Protein AF-A0A0M0SY83-F1 (afdb_monomer)

Mean predicted aligned error: 8.92 Å

Foldseek 3Di:
DPCVQKDWDALVVVVVCQVVQHWKAWPVGWIWHDDPNFIWIDDDDDPDTDTDDDDVVCSRPITMIDGPQDQVVVQLVVDAFDFWWWAQDPVRFIKTWHAHPVVGAIKIAGLLDPDTPDQPDPRIGGDDPVRSNRIDTNVPPDPVRSD

Nearest PDB structures (foldseek):
  7tbi-assembly1_W1  TM=6.559E-01  e=2.665E+00  Saccharomyces cerevisiae
  3f7f-assembly1_A  TM=6.594E-01  e=4.400E+00  Saccharomyces cerevisiae
  6kcu-assembly1_A  TM=3.428E-01  e=2.818E+00  Drosophila melanogaster
  4tlw-assembly1_A  TM=4.352E-01  e=6.870E+00  Mycoplasmoides pneumoniae M129
  7rpx-assembly1_C  TM=2.046E-01  e=5.200E+00  Saccharolobus solfataricus

Solvent-accessible surface area (backbone atoms only — not comparable to full-atom values): 8427 Å² total; per-residue (Å²): 124,70,65,87,53,39,40,79,47,53,50,69,55,47,52,53,38,25,76,73,53,36,70,34,30,41,81,88,58,37,37,34,32,37,60,90,94,43,49,26,39,19,85,67,67,97,80,78,54,47,83,52,87,78,56,70,64,58,49,66,74,49,56,34,26,34,73,47,86,64,55,48,68,62,45,24,71,74,39,62,52,33,76,48,19,26,33,67,50,100,81,73,45,50,30,31,30,22,19,18,74,90,79,70,40,55,26,26,30,54,53,63,57,88,73,71,53,45,64,93,43,89,76,38,43,76,53,54,76,76,52,52,75,60,29,39,54,44,87,73,58,59,81,92,64,50,115

pLDDT: mean 85.39, std 10.05, range [53.47, 96.25]

Structure (mmCIF, N/CA/C/O backbone):
data_AF-A0A0M0SY83-F1
#
_entry.id   AF-A0A0M0SY83-F1
#
loop_
_atom_site.group_PDB
_atom_site.id
_atom_site.type_symbol
_atom_site.label_atom_id
_atom_site.label_alt_id
_atom_site.label_comp_id
_atom_site.label_asym_id
_atom_site.label_entity_id
_atom_site.label_seq_id
_atom_site.pdbx_PDB_ins_code
_atom_site.Cartn_x
_atom_site.Cartn_y
_atom_site.Cartn_z
_atom_site.occupancy
_atom_site.B_iso_or_equiv
_atom_site.auth_seq_id
_atom_site.auth_comp_id
_atom_site.auth_asym_id
_atom_site.auth_atom_id
_atom_site.pdbx_PDB_model_num
ATOM 1 N N . MET A 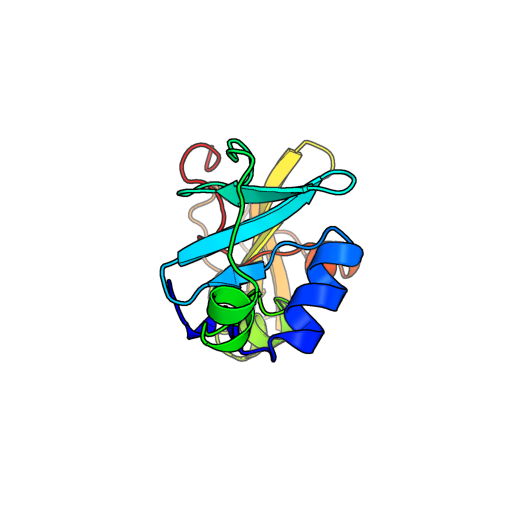1 1 ? -14.680 3.780 -1.093 1.00 59.34 1 MET A N 1
ATOM 2 C CA . MET A 1 1 ? -13.604 2.868 -0.659 1.00 59.34 1 MET A CA 1
ATOM 3 C C . MET A 1 1 ? -13.571 1.699 -1.635 1.00 59.34 1 MET A C 1
ATOM 5 O O . MET A 1 1 ? -14.630 1.142 -1.903 1.00 59.34 1 MET A O 1
ATOM 9 N N . ASP A 1 2 ? -12.423 1.385 -2.241 1.00 66.88 2 ASP A N 1
ATOM 10 C CA . ASP A 1 2 ? -12.297 0.204 -3.109 1.00 66.88 2 ASP A CA 1
ATOM 11 C C . ASP A 1 2 ? -12.207 -1.051 -2.236 1.00 66.88 2 ASP A C 1
ATOM 13 O O . ASP A 1 2 ? -11.137 -1.403 -1.742 1.00 66.88 2 ASP A O 1
ATOM 17 N N . MET A 1 3 ? -13.345 -1.715 -2.026 1.00 70.06 3 MET A N 1
ATOM 18 C CA . MET A 1 3 ? -13.483 -2.856 -1.111 1.00 70.06 3 MET A CA 1
ATOM 19 C C . MET A 1 3 ? -12.552 -4.029 -1.445 1.00 70.06 3 MET A C 1
ATOM 21 O O . MET A 1 3 ? -12.311 -4.881 -0.594 1.00 70.06 3 MET A O 1
ATOM 25 N N . LYS A 1 4 ? -11.978 -4.088 -2.655 1.00 71.19 4 LYS A N 1
ATOM 26 C CA . LYS A 1 4 ? -10.985 -5.113 -2.998 1.00 71.19 4 LYS A CA 1
ATOM 27 C C . LYS A 1 4 ? -9.696 -4.964 -2.193 1.00 71.19 4 LYS A C 1
ATOM 29 O O . LYS A 1 4 ? -9.090 -5.984 -1.862 1.00 71.19 4 LYS A O 1
ATOM 34 N N . ARG A 1 5 ? -9.325 -3.732 -1.831 1.00 72.25 5 ARG A N 1
ATOM 35 C CA . ARG A 1 5 ? -8.093 -3.380 -1.101 1.00 72.25 5 ARG A CA 1
ATOM 36 C C . ARG A 1 5 ? -8.202 -3.571 0.408 1.00 72.25 5 ARG A C 1
ATOM 38 O O . ARG A 1 5 ? -7.203 -3.462 1.110 1.00 72.25 5 ARG A O 1
ATOM 45 N N . PHE A 1 6 ? -9.397 -3.865 0.909 1.00 84.62 6 PHE A N 1
ATOM 46 C CA . PHE A 1 6 ? -9.674 -3.945 2.335 1.00 84.62 6 PHE A CA 1
ATOM 47 C C . PHE A 1 6 ? -10.179 -5.333 2.720 1.00 84.62 6 PHE A C 1
ATOM 49 O O . PHE A 1 6 ? -10.878 -6.002 1.956 1.00 84.62 6 PHE A O 1
ATOM 56 N N . LYS A 1 7 ? -9.774 -5.798 3.898 1.00 89.31 7 LYS A N 1
ATOM 57 C CA . LYS A 1 7 ? -10.263 -7.031 4.511 1.00 89.31 7 LYS A CA 1
ATOM 58 C C . LYS A 1 7 ? -11.190 -6.639 5.649 1.00 89.31 7 LYS A C 1
ATOM 60 O O . LYS A 1 7 ? -10.772 -5.897 6.534 1.00 89.31 7 LYS A O 1
ATOM 65 N N . GLU A 1 8 ? -12.416 -7.146 5.607 1.00 93.44 8 GLU A N 1
ATOM 66 C CA . GLU A 1 8 ? -13.352 -7.007 6.719 1.00 93.44 8 GLU A CA 1
ATOM 67 C C . GLU A 1 8 ? -12.826 -7.762 7.940 1.00 93.44 8 GLU A C 1
ATOM 69 O O . GLU A 1 8 ? -12.308 -8.879 7.819 1.00 93.44 8 GLU A O 1
ATOM 74 N N . ILE A 1 9 ? -12.937 -7.125 9.098 1.00 94.75 9 ILE A N 1
ATOM 75 C CA . ILE A 1 9 ? 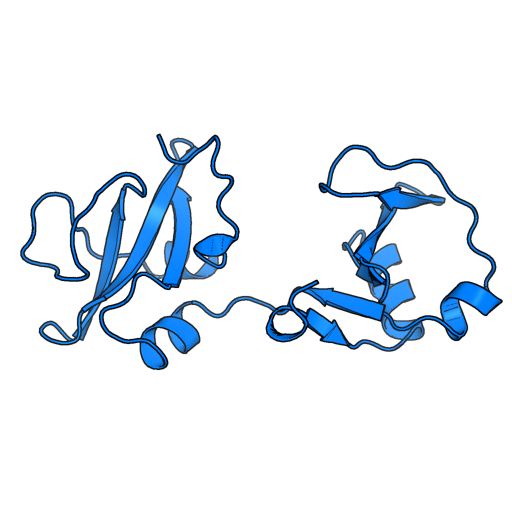-12.538 -7.661 10.393 1.00 94.75 9 ILE A CA 1
ATOM 76 C C . ILE A 1 9 ? -13.695 -7.529 11.374 1.00 94.75 9 ILE A C 1
ATOM 78 O O . ILE A 1 9 ? -14.583 -6.690 11.223 1.00 94.75 9 ILE A O 1
ATOM 82 N N . SER A 1 10 ? -13.672 -8.363 12.404 1.00 95.38 10 SER A N 1
ATOM 83 C CA . SER A 1 10 ? -14.616 -8.237 13.512 1.00 95.38 10 SER A CA 1
ATOM 84 C C . SER A 1 10 ? -14.345 -6.976 14.345 1.00 95.38 10 SER A C 1
ATOM 86 O O . SER A 1 10 ? -13.231 -6.449 14.361 1.00 95.38 10 SER A O 1
ATOM 88 N N . TRP A 1 11 ? -15.338 -6.509 15.105 1.00 93.75 11 TRP A N 1
ATOM 89 C CA . TRP A 1 11 ? -15.151 -5.378 16.022 1.00 93.75 11 TRP A CA 1
ATOM 90 C C . TRP A 1 11 ? -14.122 -5.683 17.128 1.00 93.75 11 TRP A C 1
ATOM 92 O O . TRP A 1 11 ? -13.414 -4.782 17.574 1.00 93.75 11 TRP A O 1
ATOM 102 N N . GLN A 1 12 ? -13.979 -6.947 17.553 1.00 95.31 12 GLN A N 1
ATOM 103 C CA . GLN A 1 12 ? -12.946 -7.350 18.515 1.00 95.31 12 GLN A CA 1
ATOM 104 C C . GLN A 1 12 ? -11.543 -7.183 17.927 1.00 95.31 12 GLN A C 1
ATOM 106 O O . GLN A 1 12 ? -10.645 -6.671 18.595 1.00 95.31 12 GLN A O 1
ATOM 111 N N . GLU A 1 13 ? -11.363 -7.599 16.672 1.00 94.94 13 GLU A N 1
ATOM 112 C CA . GLU A 1 13 ? -10.112 -7.397 15.940 1.00 94.94 13 GLU A CA 1
ATOM 113 C C . GLU A 1 13 ? -9.842 -5.907 15.716 1.00 94.94 13 GLU A C 1
ATOM 115 O O . GLU A 1 13 ? -8.704 -5.479 15.877 1.00 94.94 13 GLU A O 1
ATOM 120 N N . ALA A 1 14 ? -10.869 -5.102 15.421 1.00 93.06 14 ALA A N 1
ATOM 121 C CA . ALA 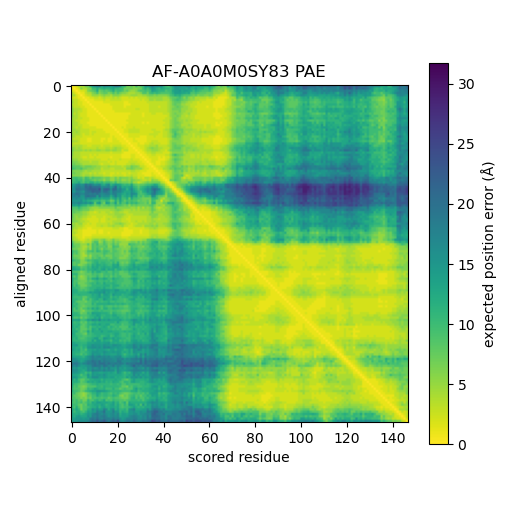A 1 14 ? -10.729 -3.653 15.284 1.00 93.06 14 ALA A CA 1
ATOM 122 C C . ALA A 1 14 ? -10.201 -3.006 16.573 1.00 93.06 14 ALA A C 1
ATOM 124 O O . ALA A 1 14 ? -9.262 -2.216 16.521 1.00 93.06 14 ALA A O 1
ATOM 125 N N . ILE A 1 15 ? -10.733 -3.399 17.738 1.00 91.62 15 ILE A N 1
ATOM 126 C CA . ILE A 1 15 ? -10.244 -2.920 19.039 1.00 91.62 15 ILE A CA 1
ATOM 127 C C . ILE A 1 15 ? -8.789 -3.325 19.274 1.00 91.62 15 ILE A C 1
ATOM 129 O O . ILE A 1 15 ? -7.998 -2.487 19.702 1.00 91.62 15 ILE A O 1
ATOM 133 N N . ALA A 1 16 ? -8.427 -4.580 18.993 1.00 93.62 16 ALA A N 1
ATOM 134 C CA . ALA A 1 16 ? -7.044 -5.038 19.125 1.00 93.62 16 ALA A CA 1
ATOM 135 C C . ALA A 1 16 ? -6.102 -4.200 18.245 1.00 93.62 16 ALA A C 1
ATOM 137 O O . ALA A 1 16 ? -5.108 -3.670 18.729 1.00 93.62 16 ALA A O 1
ATOM 138 N N . LYS A 1 17 ? -6.488 -3.977 16.986 1.00 92.50 17 LYS A N 1
ATOM 139 C CA . LYS A 1 17 ? -5.734 -3.167 16.025 1.00 92.50 17 LYS A CA 1
ATOM 140 C C . LYS A 1 17 ? -5.584 -1.715 16.468 1.00 92.50 17 LYS A C 1
ATOM 142 O O . LYS A 1 17 ? -4.492 -1.166 16.384 1.00 92.50 17 LYS A O 1
ATOM 147 N N . TRP A 1 18 ? -6.638 -1.107 17.012 1.00 91.00 18 TRP A N 1
ATOM 148 C CA . TRP A 1 18 ? -6.534 0.228 17.601 1.00 91.00 18 TRP A CA 1
ATOM 149 C C . TRP A 1 18 ? -5.567 0.264 18.781 1.00 91.00 18 TRP A C 1
ATOM 151 O O . TRP A 1 18 ? -4.791 1.207 18.878 1.00 91.00 18 TRP A O 1
ATOM 161 N N . LEU A 1 19 ? -5.606 -0.731 19.673 1.00 90.19 19 LEU A N 1
ATOM 162 C CA . LEU A 1 19 ? -4.700 -0.809 20.825 1.00 90.19 19 LEU A CA 1
ATOM 163 C C . LEU A 1 19 ? -3.233 -0.963 20.398 1.00 90.19 19 LEU A C 1
ATOM 165 O O . LEU A 1 19 ? -2.353 -0.436 21.075 1.00 90.19 19 LEU A O 1
ATOM 169 N N . ASP A 1 20 ? -2.992 -1.607 19.256 1.00 90.00 20 ASP A N 1
ATOM 170 C CA . ASP A 1 20 ? -1.673 -1.720 18.621 1.00 90.00 20 ASP A CA 1
ATOM 171 C C . ASP A 1 20 ? -1.254 -0.438 17.867 1.00 90.00 20 ASP A C 1
ATOM 173 O O . ASP A 1 20 ? -0.138 -0.345 17.357 1.00 90.00 20 ASP A O 1
ATOM 177 N N . GLY A 1 21 ? -2.127 0.575 17.810 1.00 87.31 21 GLY A N 1
ATOM 178 C CA . GLY A 1 21 ? -1.895 1.833 17.096 1.00 87.31 21 GLY A CA 1
ATOM 179 C C . GLY A 1 21 ? -2.106 1.743 15.581 1.00 87.31 21 GLY A C 1
ATOM 180 O O . GLY A 1 21 ? -1.702 2.649 14.856 1.00 87.31 21 GLY A O 1
ATOM 181 N N . GLU A 1 22 ? -2.727 0.672 15.084 1.00 89.62 22 GLU A N 1
ATOM 182 C CA . GLU A 1 22 ? -3.005 0.492 13.659 1.00 89.62 22 GLU A CA 1
ATOM 183 C C . GLU A 1 22 ? -4.246 1.275 13.198 1.00 89.62 22 GLU A C 1
ATOM 185 O O . GLU A 1 22 ? -5.194 1.534 13.950 1.00 89.62 22 GLU A O 1
ATOM 190 N N . HIS A 1 23 ? -4.251 1.624 11.909 1.00 89.81 23 HIS A N 1
ATOM 191 C CA . HIS A 1 23 ? -5.380 2.263 11.239 1.00 89.81 23 HIS A CA 1
ATOM 192 C C . HIS A 1 23 ? -6.453 1.231 10.873 1.00 89.81 23 HIS A C 1
ATOM 194 O O . HIS A 1 23 ? -6.196 0.272 10.143 1.00 89.81 23 HIS A O 1
ATOM 200 N N . VAL A 1 24 ? -7.681 1.468 11.331 1.00 91.50 24 VAL A N 1
ATOM 201 C CA . VAL A 1 24 ? -8.867 0.684 10.960 1.00 91.50 24 VAL A CA 1
ATOM 202 C C . VAL A 1 24 ? -9.878 1.601 10.299 1.00 91.50 24 VAL A C 1
ATOM 204 O O . VAL A 1 24 ? -10.043 2.753 10.683 1.00 91.50 24 VAL A O 1
ATOM 207 N N . PHE A 1 25 ? -10.581 1.089 9.309 1.00 90.69 25 PHE A N 1
ATOM 208 C CA . PHE A 1 25 ? -11.490 1.844 8.475 1.00 90.69 25 PHE A CA 1
ATOM 209 C C . PHE A 1 25 ? -12.928 1.380 8.706 1.00 90.69 25 PHE A C 1
ATOM 211 O O . PHE A 1 25 ? -13.172 0.182 8.832 1.00 90.69 25 PHE A O 1
ATOM 218 N N . SER A 1 26 ? -13.885 2.305 8.756 1.00 90.38 26 SER A N 1
ATOM 219 C CA . SER A 1 26 ? -15.313 1.964 8.769 1.00 90.38 26 SER A CA 1
ATOM 220 C C . SER A 1 26 ? -15.868 1.806 7.352 1.00 90.38 26 SER A C 1
ATOM 222 O O . SER A 1 26 ? -15.287 2.306 6.381 1.00 90.38 26 SER A O 1
ATOM 224 N N . SER A 1 27 ? -17.050 1.198 7.233 1.00 88.12 27 SER A N 1
ATOM 225 C CA . SER A 1 27 ? -17.797 1.085 5.967 1.00 88.12 27 SER A CA 1
ATOM 226 C C . SER A 1 27 ? -18.047 2.432 5.280 1.00 88.12 27 SER A C 1
ATOM 228 O O . SER A 1 27 ? -18.080 2.532 4.051 1.00 88.12 27 SER A O 1
ATOM 230 N N . THR A 1 28 ? -18.155 3.503 6.070 1.00 84.38 28 THR A N 1
ATOM 231 C CA . THR A 1 28 ? -18.364 4.869 5.582 1.00 84.38 28 THR A CA 1
ATOM 232 C C . THR A 1 28 ? -17.082 5.540 5.086 1.00 84.38 28 THR A C 1
ATOM 234 O O . THR A 1 28 ? -17.117 6.708 4.705 1.00 84.38 28 THR A O 1
ATOM 237 N N . GLY A 1 29 ? -15.936 4.855 5.123 1.00 79.94 29 GLY A N 1
ATOM 238 C CA . GLY A 1 29 ? -14.659 5.399 4.666 1.00 79.94 29 GLY A CA 1
ATOM 239 C C . GLY A 1 29 ? -13.922 6.271 5.684 1.00 79.94 29 GLY A C 1
ATOM 240 O O . GLY A 1 29 ? -13.014 7.000 5.292 1.00 79.94 29 GLY A O 1
ATOM 241 N N . ARG A 1 30 ? -14.306 6.234 6.967 1.00 85.62 30 ARG A N 1
ATOM 242 C CA . ARG A 1 30 ? -13.585 6.949 8.032 1.00 85.62 30 ARG A CA 1
ATOM 243 C C . ARG A 1 30 ? -12.436 6.083 8.526 1.00 85.62 30 ARG A C 1
ATOM 245 O O . ARG A 1 30 ? -12.630 4.888 8.729 1.00 85.62 30 ARG A O 1
ATOM 252 N N . THR A 1 31 ? -11.281 6.688 8.763 1.00 87.38 31 THR A N 1
ATOM 253 C CA . THR A 1 31 ? -10.142 6.009 9.397 1.00 87.38 31 THR A CA 1
ATOM 254 C C . THR A 1 31 ? -10.185 6.262 10.893 1.00 87.38 31 THR A C 1
ATOM 256 O O . THR A 1 31 ? -10.481 7.380 11.303 1.00 87.38 31 THR A O 1
ATOM 259 N N . TYR A 1 32 ? -9.867 5.255 11.694 1.00 88.31 32 TYR A N 1
ATOM 260 C CA . TYR A 1 32 ? -9.819 5.287 13.146 1.00 88.31 32 TYR A CA 1
ATOM 261 C C . TYR A 1 32 ? -8.463 4.773 13.624 1.00 88.31 32 TYR A C 1
ATOM 263 O O . TYR A 1 32 ? -7.979 3.750 13.141 1.00 88.31 32 TYR A O 1
ATOM 271 N N . CYS A 1 33 ? -7.865 5.482 14.577 1.00 87.88 33 CYS A N 1
ATOM 272 C CA . CYS A 1 33 ? -6.577 5.135 15.171 1.00 87.88 33 CYS A CA 1
ATOM 273 C C . CYS A 1 33 ? -6.533 5.594 16.628 1.00 87.88 33 CYS A C 1
ATOM 275 O O . CYS A 1 33 ? -7.078 6.652 16.969 1.00 87.88 33 CYS A O 1
ATOM 277 N N . MET A 1 34 ? -5.885 4.821 17.497 1.00 87.06 34 MET A N 1
ATOM 278 C CA . MET A 1 34 ? -5.680 5.224 18.883 1.00 87.06 34 MET A CA 1
ATOM 279 C C . MET A 1 34 ? -4.445 6.124 18.997 1.00 87.06 34 MET A C 1
ATOM 281 O O . MET A 1 34 ? -3.357 5.766 18.558 1.00 87.06 34 MET A O 1
ATOM 285 N N . LYS A 1 35 ? -4.596 7.293 19.629 1.00 82.44 35 LYS A N 1
ATOM 286 C CA . LYS A 1 35 ? -3.467 8.142 20.045 1.00 82.44 35 LYS A CA 1
ATOM 287 C C . LYS A 1 35 ? -3.494 8.260 21.567 1.00 82.44 35 LYS A C 1
ATOM 289 O O . LYS A 1 35 ? -4.376 8.898 22.146 1.00 82.44 35 LYS A O 1
ATOM 294 N N . GLY A 1 36 ? -2.551 7.595 22.234 1.00 82.69 36 GLY A N 1
ATOM 295 C CA . GLY A 1 36 ? -2.582 7.434 23.689 1.00 82.69 36 GLY A CA 1
ATOM 296 C C . GLY A 1 36 ? -3.769 6.568 24.119 1.00 82.69 36 GLY A C 1
ATOM 297 O O . GLY A 1 36 ? -3.838 5.406 23.749 1.00 82.69 36 GLY A O 1
ATOM 298 N N . PHE A 1 37 ? -4.710 7.138 24.876 1.00 82.81 37 PHE A N 1
ATOM 299 C CA . PHE A 1 37 ? -5.923 6.443 25.344 1.00 82.81 37 PHE A CA 1
ATOM 300 C C . PHE A 1 37 ? -7.209 6.924 24.654 1.00 82.81 37 PHE A C 1
ATOM 302 O O . PHE A 1 37 ? -8.307 6.636 25.122 1.00 82.81 37 PHE A O 1
ATOM 309 N N . THR A 1 38 ? -7.092 7.716 23.584 1.00 81.88 38 THR A N 1
ATOM 310 C CA . THR A 1 38 ? -8.242 8.295 22.873 1.00 81.88 38 THR A CA 1
ATOM 311 C C . THR A 1 38 ? -8.299 7.768 21.446 1.00 81.88 38 THR A C 1
ATOM 313 O O . THR A 1 38 ? -7.273 7.692 20.770 1.00 81.88 38 THR A O 1
ATOM 316 N N . LEU A 1 39 ? -9.501 7.422 20.978 1.00 84.19 39 LEU A N 1
ATOM 317 C CA . LEU A 1 39 ? -9.740 7.032 19.591 1.00 84.19 39 LEU A CA 1
ATOM 318 C C . LEU A 1 39 ? -9.996 8.279 18.731 1.00 84.19 39 LEU A C 1
ATOM 320 O O . LEU A 1 39 ? -10.950 9.033 18.949 1.00 84.19 39 LEU A O 1
ATOM 324 N N . HIS A 1 40 ? -9.142 8.495 17.739 1.00 82.88 40 HIS A N 1
ATOM 325 C CA . HIS A 1 40 ? -9.281 9.566 16.757 1.00 82.88 40 HIS A CA 1
ATOM 326 C C . HIS A 1 40 ? -9.944 9.025 15.495 1.00 82.88 40 HIS A C 1
ATOM 328 O O . HIS A 1 40 ? -9.670 7.883 15.125 1.00 82.88 40 HIS A O 1
ATOM 334 N N . TYR A 1 41 ? -10.753 9.846 14.815 1.00 83.12 41 TYR A N 1
ATOM 335 C CA . TYR A 1 41 ? -11.148 9.564 13.433 1.00 83.12 41 TYR A CA 1
ATOM 336 C C . TYR A 1 41 ? -10.678 10.649 12.468 1.00 83.12 41 TYR A C 1
ATOM 338 O O . TYR A 1 41 ? -10.555 11.824 12.825 1.00 83.12 41 TYR A O 1
ATOM 346 N N . PHE A 1 42 ? -10.458 10.237 11.225 1.00 76.94 42 PHE A N 1
ATOM 347 C CA . PHE A 1 42 ? -9.979 11.068 10.129 1.00 76.94 42 PHE A CA 1
ATOM 348 C C . PHE A 1 42 ? -11.008 11.048 8.996 1.00 76.94 42 PHE A C 1
ATOM 350 O O . PHE A 1 42 ? -11.508 9.987 8.606 1.00 76.94 42 PHE A O 1
ATOM 357 N N . LEU A 1 43 ? -11.344 12.231 8.477 1.00 64.75 43 LEU A N 1
ATOM 358 C CA . LEU A 1 43 ? -12.168 12.401 7.280 1.00 64.75 43 LEU A CA 1
ATOM 359 C C . LEU A 1 43 ? -11.238 12.637 6.086 1.00 64.75 43 LEU A C 1
ATOM 361 O O . LEU A 1 43 ? -10.977 13.780 5.731 1.00 64.75 43 LEU A O 1
ATOM 365 N N . GLY A 1 44 ? -10.748 11.549 5.485 1.00 53.91 44 GLY A N 1
ATOM 366 C CA . GLY A 1 44 ? -9.799 11.594 4.366 1.00 53.91 44 GLY A CA 1
ATOM 367 C C . GLY A 1 44 ? -8.371 11.977 4.784 1.00 53.91 44 GLY A C 1
ATOM 368 O O . GLY A 1 44 ? -8.171 12.949 5.504 1.00 53.91 44 GLY A O 1
ATOM 369 N N . GLY A 1 45 ? -7.384 11.208 4.304 1.00 53.56 45 GLY A N 1
ATOM 370 C CA . GLY A 1 45 ? -5.953 11.394 4.594 1.00 53.56 45 GLY A CA 1
ATOM 371 C C . GLY A 1 45 ? -5.553 11.070 6.041 1.00 53.56 45 GLY A C 1
ATOM 372 O O . GLY A 1 45 ? -6.298 11.335 6.981 1.00 53.56 45 GLY A O 1
ATOM 373 N N . GLU A 1 46 ? -4.376 10.467 6.226 1.00 53.47 46 GLU A N 1
ATOM 374 C CA . GLU A 1 46 ? -3.970 9.808 7.480 1.00 53.47 46 GLU A CA 1
ATOM 375 C C . GLU A 1 46 ? -3.660 10.752 8.661 1.00 53.47 46 GLU A C 1
ATOM 377 O O . GLU A 1 46 ? -3.605 10.284 9.796 1.00 53.47 46 GLU A O 1
ATOM 382 N N . ASP A 1 47 ? -3.545 12.074 8.457 1.00 54.28 47 ASP A N 1
ATOM 383 C CA . ASP A 1 47 ? -2.819 12.910 9.431 1.00 54.28 47 ASP A CA 1
ATOM 384 C C . ASP A 1 47 ? -3.592 14.017 10.175 1.00 54.28 47 ASP A C 1
ATOM 386 O O . ASP A 1 47 ? -3.093 14.514 11.185 1.00 54.28 47 ASP A O 1
ATOM 390 N N . ASN A 1 48 ? -4.842 14.348 9.822 1.00 53.75 48 ASN A N 1
ATOM 391 C CA . ASN A 1 48 ? -5.593 15.450 10.468 1.00 53.75 48 ASN A CA 1
ATOM 392 C C . ASN A 1 48 ? -6.855 15.004 11.233 1.00 53.75 48 ASN A C 1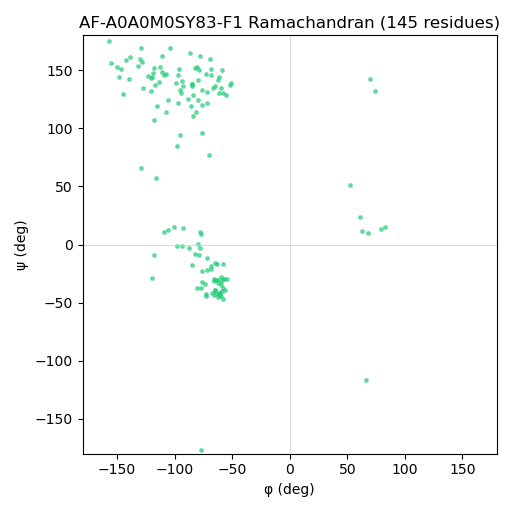
ATOM 394 O O . ASN A 1 48 ? -7.974 15.440 10.958 1.00 53.75 48 ASN A O 1
ATOM 398 N N . GLY A 1 49 ? -6.683 14.109 12.205 1.00 56.38 49 GLY A N 1
ATOM 399 C CA . GLY A 1 49 ? -7.793 13.482 12.931 1.00 56.38 49 GLY A CA 1
ATOM 400 C C . GLY A 1 49 ? -8.310 14.311 14.101 1.00 56.38 49 GLY A C 1
ATOM 401 O O . GLY A 1 49 ? -7.531 14.803 14.918 1.00 56.38 49 GLY A O 1
ATOM 402 N N . SER A 1 50 ? -9.634 14.401 14.239 1.00 61.94 50 SER A N 1
ATOM 403 C CA . SER A 1 50 ? -10.261 14.972 15.435 1.00 61.94 50 SER A CA 1
ATOM 404 C C . SER A 1 50 ? -10.386 13.899 16.523 1.00 61.94 50 SER A C 1
ATOM 406 O O . SER A 1 50 ? -10.736 12.755 16.212 1.00 61.94 50 SER A O 1
ATOM 408 N N . PRO A 1 51 ? -10.110 14.224 17.800 1.00 62.59 51 PRO A N 1
ATOM 409 C CA . PRO A 1 51 ? -10.443 13.330 18.901 1.00 62.59 51 PRO A CA 1
ATOM 410 C C . PRO A 1 51 ? -11.952 13.092 18.897 1.00 62.59 51 PRO A C 1
ATOM 412 O O . PRO A 1 51 ? -12.735 14.031 18.731 1.00 62.59 51 PRO A O 1
ATOM 415 N N . SER A 1 52 ? -12.366 11.839 19.058 1.00 67.06 52 SER A N 1
ATOM 416 C CA . SER A 1 52 ? -13.779 11.487 19.001 1.00 67.06 52 SER A CA 1
ATOM 417 C C . SER A 1 52 ? -14.199 10.614 20.163 1.00 67.06 52 SER A C 1
ATOM 419 O O . SER A 1 52 ? -13.405 9.867 20.732 1.00 67.06 52 SER A O 1
ATOM 421 N N . SER A 1 53 ? -15.484 10.706 20.480 1.00 66.12 53 SER A N 1
ATOM 422 C CA . SER A 1 53 ? -16.184 9.697 21.258 1.00 66.12 53 SER A CA 1
ATOM 423 C C . SER A 1 53 ? -17.106 8.961 20.295 1.00 66.12 53 SER A C 1
ATOM 425 O O . SER A 1 53 ? -18.008 9.557 19.712 1.00 66.12 53 SER A O 1
ATOM 427 N N . ILE A 1 54 ? -16.829 7.679 20.079 1.00 75.50 54 ILE A N 1
ATOM 428 C CA . ILE A 1 54 ? -17.756 6.747 19.440 1.00 75.50 54 ILE A CA 1
ATOM 429 C C . ILE A 1 54 ? -18.448 5.962 20.554 1.00 75.50 54 ILE A C 1
ATOM 431 O O . ILE A 1 54 ? -17.801 5.611 21.548 1.00 75.50 54 ILE A O 1
ATOM 435 N N . MET A 1 55 ? -19.757 5.725 20.442 1.00 81.69 55 MET A N 1
ATOM 436 C CA . MET A 1 55 ? -20.430 4.878 21.422 1.00 81.69 55 MET A CA 1
ATOM 437 C C . MET A 1 55 ? -20.019 3.429 21.193 1.00 81.69 55 MET A C 1
ATOM 439 O O . MET A 1 55 ? -19.810 2.992 20.066 1.00 81.69 55 MET A O 1
ATOM 443 N N . PHE A 1 56 ? -19.940 2.651 22.269 1.00 80.88 56 PHE A N 1
ATOM 444 C CA . PHE A 1 56 ? -19.566 1.242 22.159 1.00 80.88 56 PHE A CA 1
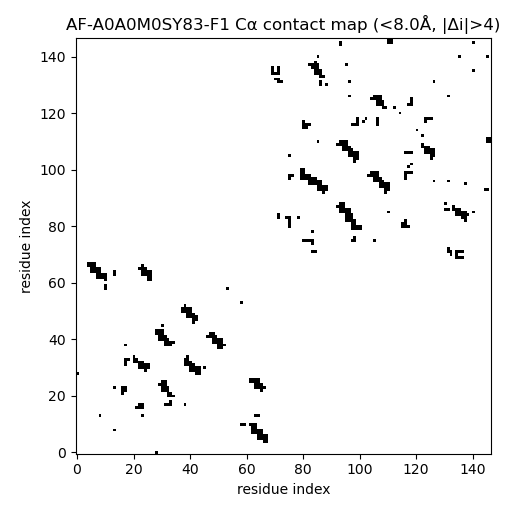ATOM 445 C C . PHE A 1 56 ? -20.537 0.441 21.274 1.00 80.88 56 PHE A C 1
ATOM 447 O O . PHE A 1 56 ? -20.111 -0.455 20.556 1.00 80.88 56 PHE A O 1
ATOM 454 N N . ASN A 1 57 ? -21.825 0.801 21.264 1.00 85.75 57 ASN A N 1
ATOM 455 C CA . ASN A 1 57 ? -22.801 0.182 20.364 1.00 85.75 57 ASN A CA 1
ATOM 456 C C . ASN A 1 57 ? -22.474 0.457 18.892 1.00 85.75 57 ASN A C 1
ATOM 458 O O . ASN A 1 57 ? -22.496 -0.474 18.096 1.00 85.75 57 ASN A O 1
ATOM 462 N N . ASP A 1 58 ? -22.074 1.687 18.553 1.00 83.62 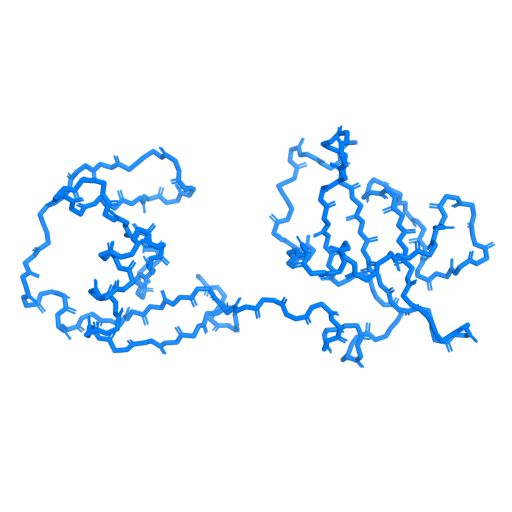58 ASP A N 1
ATOM 463 C CA . ASP A 1 58 ? -21.649 2.025 17.190 1.00 83.62 58 ASP A CA 1
ATOM 464 C C . ASP A 1 58 ? -20.404 1.215 16.792 1.00 83.62 58 ASP A C 1
ATOM 466 O O . ASP A 1 58 ? -20.257 0.828 15.640 1.00 83.62 58 ASP A O 1
ATOM 470 N N . VAL A 1 59 ? -19.517 0.903 17.750 1.00 85.94 59 VAL A N 1
ATOM 471 C CA . VAL A 1 59 ? -18.360 0.025 17.508 1.00 85.94 59 VAL A CA 1
ATOM 472 C C . VAL A 1 59 ? -18.783 -1.401 17.165 1.00 85.94 59 VAL A C 1
ATOM 474 O O . VAL A 1 59 ? -18.166 -2.029 16.313 1.00 85.94 59 VAL A O 1
ATOM 477 N N . ILE A 1 60 ? -19.815 -1.930 17.815 1.00 90.06 60 ILE A N 1
ATOM 478 C CA . ILE A 1 60 ? -20.260 -3.310 17.587 1.00 90.06 60 ILE A CA 1
ATOM 479 C C . ILE A 1 60 ? -21.057 -3.443 16.284 1.00 90.06 60 ILE A C 1
ATOM 481 O O . ILE A 1 60 ? -20.959 -4.471 15.617 1.00 90.06 60 ILE A O 1
ATOM 485 N N . GLU A 1 61 ? -21.873 -2.440 15.955 1.00 89.56 61 GLU A N 1
ATOM 486 C CA . GLU A 1 61 ? -22.807 -2.484 14.821 1.00 89.56 61 GLU A CA 1
ATOM 487 C C . GLU A 1 61 ? -22.169 -2.080 13.484 1.00 89.56 61 GLU A C 1
ATOM 489 O O . GLU A 1 61 ? -22.717 -2.382 12.425 1.00 89.56 61 GLU A O 1
ATOM 494 N N . GLU A 1 62 ? -21.020 -1.408 13.516 1.00 90.06 62 GLU A N 1
ATOM 495 C CA . GLU A 1 62 ? -20.297 -0.982 12.320 1.00 90.06 62 GLU A CA 1
ATOM 496 C C . GLU A 1 62 ? -19.493 -2.126 11.676 1.00 90.06 62 GLU A C 1
ATOM 498 O O . GLU A 1 62 ? -18.986 -3.028 12.348 1.00 90.06 62 GLU A O 1
ATOM 503 N N . HIS A 1 63 ? -19.328 -2.054 10.352 1.00 93.31 63 HIS A N 1
ATOM 504 C CA . HIS A 1 63 ? -18.411 -2.931 9.632 1.00 93.31 63 HIS A CA 1
ATOM 505 C C . HIS A 1 63 ? -17.013 -2.314 9.590 1.00 93.31 63 HIS A C 1
ATOM 507 O O . HIS A 1 63 ? -16.815 -1.189 9.111 1.00 93.31 63 HIS A O 1
ATOM 513 N N . TRP A 1 64 ? -16.038 -3.086 10.062 1.00 93.50 64 TRP A N 1
ATOM 514 C CA . TRP A 1 64 ? -14.653 -2.660 10.199 1.00 93.50 64 TRP A CA 1
ATOM 515 C C . TRP A 1 64 ? -13.757 -3.317 9.171 1.00 93.50 64 TRP A C 1
ATOM 517 O O . TRP A 1 64 ? -13.936 -4.472 8.790 1.00 93.50 64 TRP A O 1
ATOM 527 N N . TYR A 1 65 ? -12.745 -2.574 8.752 1.00 92.69 65 TYR A N 1
ATOM 528 C CA . TYR A 1 65 ? -11.860 -2.969 7.680 1.00 92.69 65 TYR A CA 1
ATOM 529 C C . TYR A 1 65 ? -10.421 -2.597 8.003 1.00 92.69 65 TYR A C 1
ATOM 531 O O . TYR A 1 65 ? -10.147 -1.523 8.525 1.00 92.69 65 TYR A O 1
ATOM 539 N N . ILE A 1 66 ? -9.481 -3.448 7.619 1.00 90.06 66 ILE A N 1
ATOM 540 C CA . ILE A 1 66 ? -8.060 -3.091 7.532 1.00 90.06 66 ILE A CA 1
ATOM 541 C C . ILE A 1 66 ? -7.636 -3.108 6.076 1.00 90.06 66 ILE A C 1
ATOM 543 O O . ILE A 1 66 ? -8.202 -3.844 5.257 1.00 90.06 66 ILE A O 1
ATOM 547 N N . LYS A 1 67 ? -6.624 -2.311 5.743 1.00 84.50 67 LYS A N 1
ATOM 548 C CA . LYS A 1 67 ? -5.983 -2.414 4.436 1.00 84.50 67 LYS A CA 1
ATOM 549 C C . LYS A 1 67 ? -5.378 -3.814 4.321 1.00 84.50 67 LYS A C 1
ATOM 551 O O . LYS A 1 67 ? -4.726 -4.292 5.250 1.00 84.50 67 LYS A O 1
ATOM 556 N N . LYS A 1 68 ? -5.650 -4.515 3.220 1.00 81.75 68 LYS A N 1
ATOM 557 C CA . LYS A 1 68 ? -5.017 -5.811 2.971 1.00 81.75 68 LYS A CA 1
ATOM 558 C C . LYS A 1 68 ? -3.507 -5.601 2.867 1.00 81.75 68 LYS A C 1
ATOM 560 O O . LYS A 1 68 ? -3.097 -4.603 2.270 1.00 81.75 68 LYS A O 1
ATOM 565 N N . PRO A 1 69 ? -2.692 -6.528 3.395 1.00 77.94 69 PRO A N 1
ATOM 566 C CA . PRO A 1 69 ? -1.279 -6.541 3.058 1.00 77.94 69 PRO A CA 1
ATOM 567 C C . PRO A 1 69 ? -1.157 -6.623 1.533 1.00 77.94 69 PRO A C 1
ATOM 569 O O . PRO A 1 69 ? -1.825 -7.442 0.895 1.00 77.94 69 PRO A O 1
ATOM 572 N N . PHE A 1 70 ? -0.375 -5.718 0.956 1.00 86.31 70 PHE A N 1
ATOM 573 C CA . PHE A 1 70 ? -0.125 -5.697 -0.475 1.00 86.31 70 PHE A CA 1
ATOM 574 C C . PHE A 1 70 ? 1.010 -6.667 -0.779 1.00 86.31 70 PHE A C 1
ATOM 576 O O . PHE A 1 70 ? 2.150 -6.433 -0.391 1.00 86.31 70 PHE A O 1
ATOM 583 N N . ASP A 1 71 ? 0.687 -7.767 -1.453 1.00 89.56 71 ASP A N 1
ATOM 584 C CA . ASP A 1 71 ? 1.692 -8.691 -1.966 1.00 89.56 71 ASP A CA 1
ATOM 585 C C . ASP A 1 71 ? 1.984 -8.340 -3.424 1.00 89.56 71 ASP A C 1
ATOM 587 O O . ASP A 1 71 ? 1.304 -8.786 -4.353 1.00 89.56 71 ASP A O 1
ATOM 591 N N . VAL A 1 72 ? 3.018 -7.524 -3.621 1.00 91.88 72 VAL A N 1
ATOM 592 C CA . VAL A 1 72 ? 3.431 -7.082 -4.955 1.00 91.88 72 VAL A CA 1
ATOM 593 C C . VAL A 1 72 ? 3.814 -8.251 -5.863 1.00 91.88 72 VAL A C 1
ATOM 595 O O . VAL A 1 72 ? 3.654 -8.162 -7.079 1.00 91.88 72 VAL A O 1
ATOM 598 N N . ARG A 1 73 ? 4.285 -9.373 -5.301 1.00 91.88 73 ARG A N 1
ATOM 599 C CA . ARG A 1 73 ? 4.676 -10.552 -6.084 1.00 91.88 73 ARG A CA 1
ATOM 600 C C . ARG A 1 73 ? 3.447 -11.262 -6.626 1.00 91.88 73 ARG A C 1
ATOM 602 O O . ARG A 1 73 ? 3.432 -11.639 -7.796 1.00 91.88 73 ARG A O 1
ATOM 609 N N . ALA A 1 74 ? 2.414 -11.407 -5.800 1.00 91.12 74 ALA A N 1
ATOM 610 C CA . ALA A 1 74 ? 1.135 -11.950 -6.242 1.00 91.12 74 ALA A CA 1
ATOM 611 C C . ALA A 1 74 ? 0.504 -11.082 -7.345 1.00 91.12 74 ALA A C 1
ATOM 613 O O . ALA A 1 74 ? 0.019 -11.619 -8.341 1.00 91.12 74 ALA A O 1
ATOM 614 N N . GLU A 1 75 ? 0.571 -9.754 -7.216 1.00 93.19 75 GLU A N 1
ATOM 615 C CA . GLU A 1 75 ? 0.048 -8.822 -8.226 1.00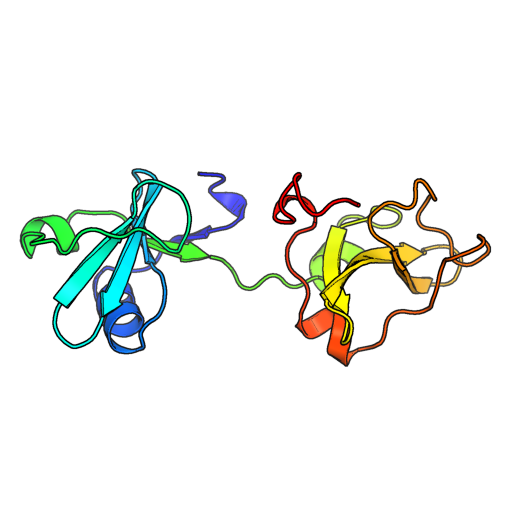 93.19 75 GLU A CA 1
ATOM 616 C C . GLU A 1 75 ? 0.843 -8.862 -9.535 1.00 93.19 75 GLU A C 1
ATOM 618 O O . GLU A 1 75 ? 0.251 -8.925 -10.610 1.00 93.19 75 GLU A O 1
ATOM 623 N N . MET A 1 76 ? 2.175 -8.923 -9.459 1.00 93.44 76 MET A N 1
ATOM 624 C CA . MET A 1 76 ? 3.053 -9.100 -10.622 1.00 93.44 76 MET A CA 1
ATOM 625 C C . MET A 1 76 ? 2.740 -10.384 -11.403 1.00 93.44 76 MET A C 1
ATOM 627 O O . MET A 1 76 ? 2.791 -10.395 -12.631 1.00 93.44 76 MET A O 1
ATOM 631 N N . LEU A 1 77 ? 2.391 -11.466 -10.702 1.00 90.25 77 LEU A N 1
ATOM 632 C CA . LEU A 1 77 ? 1.981 -12.729 -11.322 1.00 90.25 77 LEU A CA 1
ATOM 633 C C . LEU A 1 77 ? 0.572 -12.661 -11.926 1.00 90.25 77 LEU A C 1
ATOM 635 O O . LEU A 1 77 ? 0.307 -13.320 -12.930 1.00 90.25 77 LEU A O 1
ATOM 639 N N . ALA A 1 78 ? -0.335 -11.896 -11.316 1.00 91.75 78 ALA A N 1
ATOM 640 C CA . ALA A 1 78 ? -1.705 -11.734 -11.795 1.00 91.75 78 ALA A CA 1
ATOM 641 C C . ALA A 1 78 ? -1.800 -10.801 -13.015 1.00 91.75 78 ALA A C 1
ATOM 643 O O . ALA A 1 78 ? -2.668 -10.996 -13.867 1.00 91.75 78 ALA A O 1
ATOM 644 N N . ARG A 1 79 ? -0.918 -9.798 -13.090 1.00 91.94 79 ARG A N 1
ATOM 645 C CA . ARG A 1 79 ? -0.862 -8.763 -14.132 1.00 91.94 79 ARG A CA 1
ATOM 646 C C . ARG A 1 79 ? 0.561 -8.655 -14.708 1.00 91.94 79 ARG A C 1
ATOM 648 O O . ARG A 1 79 ? 1.234 -7.643 -14.498 1.00 91.94 79 ARG A O 1
ATOM 655 N N . PRO A 1 80 ? 1.051 -9.699 -15.400 1.00 88.12 80 PRO A N 1
ATOM 656 C CA . PRO A 1 80 ? 2.356 -9.639 -16.049 1.00 88.12 80 PRO A CA 1
ATOM 657 C C . PRO A 1 80 ? 2.415 -8.492 -17.069 1.00 88.12 80 PRO A C 1
ATOM 659 O O . PRO A 1 80 ? 1.399 -8.144 -17.667 1.00 88.12 80 PRO A O 1
ATOM 662 N N . ASP A 1 81 ? 3.604 -7.922 -17.276 1.00 89.44 81 ASP A N 1
ATOM 663 C CA . ASP A 1 81 ? 3.856 -6.785 -18.175 1.00 89.44 81 ASP A CA 1
ATOM 664 C C . ASP A 1 81 ? 3.137 -5.466 -17.796 1.00 89.44 81 ASP A C 1
ATOM 666 O O . ASP A 1 81 ? 3.155 -4.498 -18.565 1.00 89.44 81 ASP A O 1
ATOM 670 N N . GLU A 1 82 ? 2.559 -5.381 -16.592 1.00 94.38 82 GLU A N 1
ATOM 671 C CA . GLU A 1 82 ? 2.010 -4.150 -16.015 1.00 94.38 82 GLU A CA 1
ATOM 672 C C . GLU A 1 82 ? 2.837 -3.653 -14.820 1.00 94.38 82 GLU A C 1
ATOM 674 O O . GLU A 1 82 ? 3.436 -4.426 -14.070 1.00 94.38 82 GLU A O 1
ATOM 679 N N . TRP A 1 83 ? 2.875 -2.330 -14.640 1.00 94.81 83 TRP A N 1
ATOM 680 C CA . TRP A 1 83 ? 3.380 -1.730 -13.408 1.00 94.81 83 TRP A CA 1
ATOM 681 C C . TRP A 1 83 ? 2.296 -1.887 -12.335 1.00 94.81 83 TRP A C 1
ATOM 683 O O . TRP A 1 83 ? 1.174 -1.411 -12.523 1.00 94.81 83 TRP A O 1
ATOM 693 N N . VAL A 1 84 ? 2.605 -2.574 -11.237 1.00 94.56 84 VAL A N 1
ATOM 694 C CA . VAL A 1 84 ? 1.599 -2.996 -10.241 1.00 94.56 84 VAL A CA 1
ATOM 695 C C . VAL A 1 84 ? 1.847 -2.433 -8.849 1.00 94.56 84 VAL A C 1
ATOM 697 O O . VAL A 1 84 ? 0.897 -2.209 -8.100 1.00 94.56 84 VAL A O 1
ATOM 700 N N . GLY A 1 85 ? 3.106 -2.174 -8.506 1.00 94.12 85 GLY A N 1
ATOM 701 C CA . GLY A 1 85 ? 3.495 -1.647 -7.206 1.00 94.12 85 GLY A CA 1
ATOM 702 C C . GLY A 1 85 ? 4.398 -0.434 -7.331 1.00 94.12 85 GLY A C 1
ATOM 703 O O . GLY A 1 85 ? 4.906 -0.126 -8.411 1.00 94.12 85 GLY A O 1
ATOM 704 N N . ALA A 1 86 ? 4.613 0.233 -6.208 1.00 94.88 86 ALA A N 1
ATOM 705 C CA . ALA A 1 86 ? 5.576 1.311 -6.088 1.00 94.88 86 ALA A CA 1
ATOM 706 C C . ALA A 1 86 ? 6.210 1.336 -4.699 1.00 94.88 86 ALA A C 1
ATOM 708 O O . ALA A 1 86 ? 5.573 0.949 -3.721 1.00 94.88 86 ALA A O 1
ATOM 709 N N . PHE A 1 87 ? 7.444 1.815 -4.603 1.00 93.81 87 PHE A N 1
ATOM 710 C CA . PHE A 1 87 ? 8.150 2.002 -3.337 1.00 93.81 87 PHE A CA 1
ATOM 711 C C . PHE A 1 87 ? 8.989 3.283 -3.374 1.00 93.81 87 PHE A C 1
ATOM 713 O O . PHE A 1 87 ? 9.329 3.780 -4.448 1.00 93.81 87 PHE A O 1
ATOM 720 N N . LYS A 1 88 ? 9.320 3.814 -2.193 1.00 92.75 88 LYS A N 1
ATOM 721 C CA . LYS A 1 88 ? 10.289 4.905 -2.036 1.00 92.75 88 LYS A CA 1
ATOM 722 C C . LYS A 1 88 ? 11.667 4.337 -1.738 1.00 92.75 88 LYS A C 1
ATOM 724 O O . LYS A 1 88 ? 11.813 3.501 -0.841 1.00 92.75 88 LYS A O 1
ATOM 729 N N . ASP A 1 89 ? 12.665 4.793 -2.482 1.00 89.94 89 ASP A N 1
ATOM 730 C CA . ASP A 1 89 ? 14.058 4.447 -2.224 1.00 89.94 89 ASP A CA 1
ATOM 731 C C . ASP A 1 89 ? 14.638 5.235 -1.033 1.00 89.94 89 ASP A C 1
ATOM 733 O O . ASP A 1 89 ? 13.964 6.017 -0.356 1.00 89.94 89 ASP A O 1
ATOM 737 N N . VAL A 1 90 ? 15.927 5.027 -0.760 1.00 88.69 90 VAL A N 1
ATOM 738 C CA . VAL A 1 90 ? 16.648 5.705 0.332 1.00 88.69 90 VAL A CA 1
ATOM 739 C C . VAL A 1 90 ? 16.769 7.223 0.149 1.00 88.69 90 VAL A C 1
ATOM 741 O O . VAL A 1 90 ? 17.092 7.922 1.108 1.00 88.69 90 VAL A O 1
ATOM 744 N N . ASN A 1 91 ? 16.528 7.728 -1.061 1.00 88.50 91 ASN A N 1
ATOM 745 C CA . ASN A 1 91 ? 16.561 9.144 -1.410 1.00 88.50 91 ASN A CA 1
ATOM 746 C C . ASN A 1 91 ? 15.151 9.750 -1.473 1.00 88.50 91 ASN A C 1
ATOM 748 O O . ASN A 1 91 ? 14.993 10.835 -2.029 1.00 88.50 91 ASN A O 1
ATOM 752 N N . ASP A 1 92 ? 14.140 9.058 -0.933 1.00 86.88 92 ASP A N 1
ATOM 753 C CA . ASP A 1 92 ? 12.731 9.472 -0.964 1.00 86.88 92 ASP A CA 1
ATOM 754 C C . ASP A 1 92 ? 12.170 9.602 -2.395 1.00 86.88 92 ASP A C 1
ATOM 756 O O . ASP A 1 92 ? 11.201 10.316 -2.640 1.00 86.88 92 ASP A O 1
ATOM 760 N N . THR A 1 93 ? 12.779 8.903 -3.361 1.00 89.94 93 THR A N 1
ATOM 761 C CA . THR A 1 93 ? 12.339 8.894 -4.760 1.00 89.94 93 THR A CA 1
ATOM 762 C C . THR A 1 93 ? 11.438 7.696 -5.019 1.00 89.94 93 THR A C 1
ATOM 764 O O . THR A 1 93 ? 11.757 6.567 -4.639 1.00 89.94 93 THR A O 1
ATOM 767 N N . TRP A 1 94 ? 10.307 7.931 -5.686 1.00 93.44 94 TRP A N 1
ATOM 768 C CA . TRP A 1 94 ? 9.388 6.863 -6.060 1.00 93.44 94 TRP A CA 1
ATOM 769 C C . TRP A 1 94 ? 9.902 6.052 -7.245 1.00 93.44 94 TRP A C 1
ATOM 771 O O . TRP A 1 94 ? 10.230 6.586 -8.309 1.00 93.44 94 TRP A O 1
ATOM 781 N N . HIS A 1 95 ? 9.838 4.737 -7.090 1.00 94.38 95 HIS A N 1
ATOM 782 C CA . HIS A 1 95 ? 10.017 3.757 -8.152 1.00 94.38 95 HIS A CA 1
ATOM 783 C C . HIS A 1 95 ? 8.743 2.945 -8.304 1.00 94.38 95 HIS A C 1
ATOM 785 O O . HIS A 1 95 ? 8.020 2.712 -7.336 1.00 94.38 95 HIS A O 1
ATOM 791 N N . LYS A 1 96 ? 8.457 2.519 -9.531 1.00 95.25 96 LYS A N 1
ATOM 792 C CA . LYS A 1 96 ? 7.377 1.576 -9.831 1.00 95.25 96 LYS A CA 1
ATOM 793 C C . LYS A 1 96 ? 7.959 0.235 -10.234 1.00 95.25 96 LYS A C 1
ATOM 795 O O . LYS A 1 96 ? 8.995 0.186 -10.893 1.00 95.25 96 LYS A O 1
ATOM 800 N N . VAL A 1 97 ? 7.262 -0.831 -9.862 1.00 96.25 97 VAL A N 1
ATOM 801 C CA . VAL A 1 97 ? 7.710 -2.212 -10.047 1.00 96.25 97 VAL A CA 1
ATOM 802 C C . VAL A 1 97 ? 6.711 -3.025 -10.857 1.00 96.25 97 VAL A C 1
ATOM 804 O O . VAL A 1 97 ? 5.493 -2.820 -10.784 1.00 96.25 97 VAL A O 1
ATOM 807 N N . GLY A 1 98 ? 7.246 -3.933 -11.662 1.00 95.88 98 GLY A N 1
ATOM 808 C CA . GLY A 1 98 ? 6.491 -4.807 -12.548 1.00 95.88 98 GLY A CA 1
ATOM 809 C C . GLY A 1 98 ? 7.287 -6.061 -12.882 1.00 95.88 98 GLY A C 1
ATOM 810 O O . GLY A 1 98 ? 8.451 -6.197 -12.501 1.00 95.88 98 GLY A O 1
ATOM 811 N N . PHE A 1 99 ? 6.658 -6.987 -13.599 1.00 95.56 99 PHE A N 1
ATOM 812 C CA . PHE A 1 99 ? 7.289 -8.244 -13.987 1.00 95.56 99 PHE A CA 1
ATOM 813 C C . PHE A 1 99 ? 7.441 -8.335 -15.497 1.00 95.56 99 PHE A C 1
ATOM 815 O O . PHE A 1 99 ? 6.452 -8.329 -16.228 1.00 95.56 99 PHE A O 1
ATOM 822 N N . ASP A 1 100 ? 8.690 -8.435 -15.940 1.00 92.81 100 ASP A N 1
ATOM 823 C CA . ASP A 1 100 ? 9.046 -8.675 -17.331 1.00 92.81 100 ASP A CA 1
ATOM 824 C C . ASP A 1 100 ? 8.926 -10.173 -17.625 1.00 92.81 100 ASP A C 1
ATOM 826 O O . ASP A 1 100 ? 9.683 -10.988 -17.084 1.00 92.81 100 ASP A O 1
ATOM 830 N N . THR A 1 101 ? 7.977 -10.539 -18.486 1.00 91.62 101 THR A N 1
ATOM 831 C CA . THR A 1 101 ? 7.737 -11.936 -18.869 1.00 91.62 101 THR A CA 1
ATOM 832 C C . THR A 1 101 ? 8.754 -12.505 -19.854 1.00 91.62 101 THR A C 1
ATOM 834 O O . THR A 1 101 ? 8.934 -13.721 -19.905 1.00 91.62 101 THR A O 1
ATOM 837 N N . GLU A 1 102 ? 9.449 -11.663 -20.620 1.00 90.62 102 GLU A N 1
ATOM 838 C CA . GLU A 1 102 ? 10.468 -12.091 -21.584 1.00 90.62 102 GLU A CA 1
ATOM 839 C C . GLU A 1 102 ? 11.730 -12.552 -20.847 1.00 90.62 102 GLU A C 1
ATOM 841 O O . GLU A 1 102 ? 12.292 -13.607 -21.146 1.00 90.62 102 GLU A O 1
ATOM 846 N N . PHE A 1 103 ? 12.141 -11.785 -19.834 1.00 88.44 103 PHE A N 1
ATOM 847 C CA . PHE A 1 103 ? 13.309 -12.090 -19.004 1.00 88.44 103 PHE A CA 1
ATOM 848 C C . PHE A 1 103 ? 12.967 -12.784 -17.679 1.00 88.44 103 PHE A C 1
ATOM 850 O O . PHE A 1 103 ? 13.883 -13.118 -16.925 1.00 88.44 103 PHE A O 1
ATOM 857 N N . MET A 1 104 ? 11.679 -13.018 -17.409 1.00 90.00 104 MET A N 1
ATOM 858 C CA . MET A 1 104 ? 11.150 -13.699 -16.221 1.00 90.00 104 MET A CA 1
ATOM 859 C C . MET A 1 104 ? 11.663 -13.101 -14.906 1.00 90.00 104 MET A C 1
ATOM 861 O O . MET A 1 104 ? 12.179 -13.816 -14.042 1.00 90.00 104 MET A O 1
ATOM 865 N N . LYS A 1 105 ? 11.548 -11.778 -14.753 1.00 91.06 105 LYS A N 1
ATOM 866 C CA . LYS A 1 105 ? 12.097 -11.079 -13.585 1.00 91.06 105 LYS A CA 1
ATOM 867 C C . LYS A 1 105 ? 11.329 -9.829 -13.183 1.00 91.06 105 LYS A C 1
ATOM 869 O O . LYS A 1 105 ? 10.745 -9.143 -14.018 1.00 91.06 105 LYS A O 1
ATOM 874 N N . ALA A 1 106 ? 11.409 -9.519 -11.892 1.00 93.81 106 ALA A N 1
ATOM 875 C CA . ALA A 1 106 ? 10.947 -8.253 -11.350 1.00 93.81 106 ALA A CA 1
ATOM 876 C C . ALA A 1 106 ? 11.896 -7.128 -11.776 1.00 93.81 106 ALA A C 1
ATOM 878 O O . ALA A 1 106 ? 13.122 -7.246 -11.667 1.00 93.81 106 ALA A O 1
ATOM 879 N N . ILE A 1 107 ? 11.312 -6.052 -12.280 1.00 95.19 107 ILE A N 1
ATOM 880 C CA . ILE A 1 107 ? 12.023 -4.870 -12.743 1.00 95.19 107 ILE A CA 1
ATOM 881 C C . ILE A 1 107 ? 11.408 -3.623 -12.141 1.00 95.19 107 ILE A C 1
ATOM 883 O O . ILE A 1 107 ? 10.243 -3.613 -11.738 1.00 95.19 107 ILE A O 1
ATOM 887 N N . GLU A 1 108 ? 12.196 -2.562 -12.140 1.00 95.38 108 GLU A N 1
ATOM 888 C CA . GLU A 1 108 ? 11.797 -1.267 -11.620 1.00 95.38 108 GLU A CA 1
ATOM 889 C C . GLU A 1 108 ? 12.268 -0.126 -12.504 1.00 95.38 108 GLU A C 1
ATOM 891 O O . GLU A 1 108 ? 13.162 -0.274 -13.335 1.00 95.38 108 GLU A O 1
ATOM 896 N N . THR A 1 109 ? 11.647 1.028 -12.329 1.00 94.56 109 THR A N 1
ATOM 897 C CA . THR A 1 109 ? 12.037 2.280 -12.970 1.00 94.56 109 THR A CA 1
ATOM 898 C C . THR A 1 109 ? 11.547 3.434 -12.098 1.00 94.56 109 THR A C 1
ATOM 900 O O . THR A 1 109 ? 10.526 3.277 -11.416 1.00 94.56 109 THR A O 1
ATOM 903 N N . PRO A 1 110 ? 12.169 4.625 -12.184 1.00 93.31 110 PRO A N 1
ATOM 904 C CA . PRO A 1 110 ? 11.610 5.825 -11.576 1.00 93.31 110 PRO A CA 1
ATOM 905 C C . PRO A 1 110 ? 10.145 6.021 -11.977 1.00 93.31 110 PRO A C 1
ATOM 907 O O . PRO A 1 110 ? 9.782 5.801 -13.140 1.00 93.31 110 PRO A O 1
ATOM 910 N N . PHE A 1 111 ? 9.302 6.431 -11.032 1.00 91.31 111 PHE A N 1
ATOM 911 C CA . PHE A 1 111 ? 7.848 6.458 -11.205 1.00 91.31 111 PHE A CA 1
ATOM 912 C C . PHE A 1 111 ? 7.403 7.334 -12.388 1.00 91.31 111 PHE A C 1
ATOM 91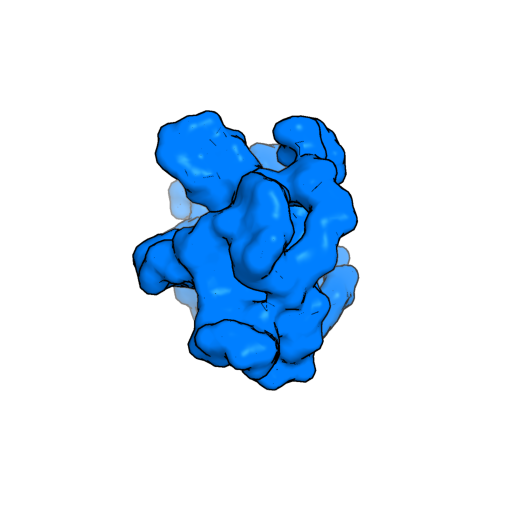4 O O . PHE A 1 111 ? 6.558 6.915 -13.187 1.00 91.31 111 PHE A O 1
ATOM 921 N N . ALA A 1 112 ? 8.054 8.490 -12.562 1.00 88.06 112 ALA A N 1
ATOM 922 C CA . ALA A 1 112 ? 7.830 9.442 -13.654 1.00 88.06 112 ALA A CA 1
ATOM 923 C C . ALA A 1 112 ? 8.142 8.882 -15.059 1.00 88.06 112 ALA A C 1
ATOM 925 O O . ALA A 1 112 ? 7.737 9.454 -16.074 1.00 88.06 112 ALA A O 1
ATOM 926 N N . SER A 1 113 ? 8.877 7.771 -15.151 1.00 88.75 113 SER A N 1
ATOM 927 C CA . SER A 1 113 ? 9.274 7.173 -16.425 1.00 88.75 113 SER A CA 1
ATOM 928 C C . SER A 1 113 ? 8.065 6.639 -17.195 1.00 88.75 113 SER A C 1
ATOM 930 O O . SER A 1 113 ? 7.231 5.925 -16.650 1.00 88.75 113 SER A O 1
ATOM 932 N N . VAL A 1 114 ? 7.976 6.908 -18.496 1.00 87.19 114 VAL A N 1
ATOM 933 C CA . VAL A 1 114 ? 6.870 6.432 -19.360 1.00 87.19 114 VAL A CA 1
ATOM 934 C C . VAL A 1 114 ? 7.179 5.106 -20.065 1.00 87.19 114 VAL A C 1
ATOM 936 O O . VAL A 1 114 ? 6.503 4.727 -21.019 1.00 87.19 114 VAL A O 1
ATOM 939 N N . VAL A 1 115 ? 8.224 4.407 -19.620 1.00 89.31 115 VAL A N 1
ATOM 940 C CA . VAL A 1 115 ? 8.665 3.131 -20.194 1.00 89.31 115 VAL A CA 1
ATOM 941 C C . VAL A 1 115 ? 7.660 2.007 -19.941 1.00 89.31 115 VAL A C 1
ATOM 943 O O . VAL A 1 115 ? 6.942 1.981 -18.935 1.00 89.31 115 VAL A O 1
ATOM 946 N N . ASN A 1 116 ? 7.635 1.049 -20.866 1.00 89.31 116 ASN A N 1
ATOM 947 C CA . ASN A 1 116 ? 6.885 -0.193 -20.680 1.00 89.31 116 ASN A CA 1
ATOM 948 C C . ASN A 1 116 ? 7.666 -1.138 -19.757 1.00 89.31 116 ASN A C 1
ATOM 950 O O . ASN A 1 116 ? 8.879 -0.988 -19.607 1.00 89.31 116 ASN A O 1
ATOM 954 N N . VAL A 1 117 ? 6.988 -2.140 -19.194 1.00 89.06 117 VAL A N 1
ATOM 955 C CA . VAL A 1 117 ? 7.591 -3.179 -18.343 1.00 89.06 117 VAL A CA 1
ATOM 956 C C . VAL A 1 117 ? 8.469 -4.102 -19.193 1.00 89.06 117 VAL A C 1
ATOM 958 O O . VAL A 1 117 ? 8.061 -5.185 -19.594 1.00 89.06 117 VAL A O 1
ATOM 961 N N . LYS A 1 118 ? 9.670 -3.631 -19.542 1.00 89.38 118 LYS A N 1
ATOM 962 C CA . LYS A 1 118 ? 10.702 -4.400 -20.242 1.00 89.38 118 LYS A CA 1
ATOM 963 C C . LYS A 1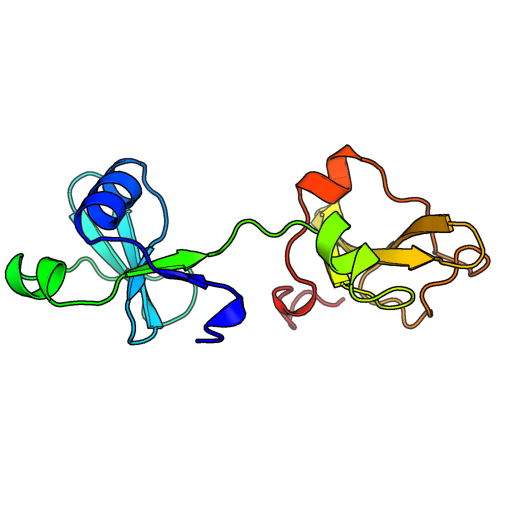 118 ? 12.084 -4.000 -19.758 1.00 89.38 118 LYS A C 1
ATOM 965 O O . LYS A 1 118 ? 12.450 -2.828 -19.794 1.00 89.38 118 LYS A O 1
ATOM 970 N N . PHE A 1 119 ? 12.884 -4.988 -19.398 1.00 82.25 119 PHE A N 1
ATOM 971 C CA . PHE A 1 119 ? 14.205 -4.809 -18.820 1.00 82.25 119 PHE A CA 1
ATOM 972 C C . PHE A 1 119 ? 15.219 -4.168 -19.767 1.00 82.25 119 PHE A C 1
ATOM 974 O O . PHE A 1 119 ? 16.152 -3.503 -19.335 1.00 82.25 119 PHE A O 1
ATOM 981 N N . ASN A 1 120 ? 15.072 -4.379 -21.070 1.00 83.25 120 ASN A N 1
ATOM 982 C CA . ASN A 1 120 ? 16.020 -3.886 -22.068 1.00 83.25 120 ASN A CA 1
ATOM 983 C C . ASN A 1 120 ? 15.862 -2.387 -22.395 1.00 83.25 120 ASN A C 1
ATOM 985 O O . ASN A 1 120 ? 16.458 -1.914 -23.365 1.00 83.25 120 ASN A O 1
ATOM 989 N N . GLN A 1 121 ? 15.073 -1.642 -21.618 1.00 82.12 121 GLN A N 1
ATOM 990 C CA . GLN A 1 121 ? 14.871 -0.206 -21.795 1.00 82.12 121 GLN A CA 1
ATOM 991 C C . GLN A 1 121 ? 15.797 0.611 -20.888 1.00 82.12 121 GLN A C 1
ATOM 993 O O . GLN A 1 121 ? 16.194 0.184 -19.806 1.00 82.12 121 GLN A O 1
ATOM 998 N N . ALA A 1 122 ? 16.155 1.815 -21.339 1.00 77.38 122 ALA A N 1
ATOM 999 C CA . ALA A 1 122 ? 16.932 2.739 -20.521 1.00 77.38 122 ALA A CA 1
ATOM 1000 C C . ALA A 1 122 ? 16.147 3.115 -19.251 1.00 77.38 122 ALA A C 1
ATOM 1002 O O . ALA A 1 122 ? 14.930 3.269 -19.309 1.00 77.38 122 ALA A O 1
ATOM 1003 N N . ALA A 1 123 ? 16.860 3.293 -18.134 1.00 79.94 123 ALA A N 1
ATOM 1004 C CA . ALA A 1 123 ? 16.302 3.587 -16.808 1.00 79.94 123 ALA A CA 1
ATOM 1005 C C . ALA A 1 123 ? 15.487 2.455 -16.150 1.00 79.94 123 ALA A C 1
ATOM 1007 O O . ALA A 1 123 ? 14.895 2.687 -15.099 1.00 79.94 123 ALA A O 1
ATOM 1008 N N . VAL A 1 124 ? 15.501 1.242 -16.717 1.00 85.81 124 VAL A N 1
ATOM 1009 C CA . VAL A 1 124 ? 14.919 0.054 -16.084 1.00 85.81 124 VAL A CA 1
ATOM 1010 C C . VAL A 1 124 ? 16.006 -0.749 -15.365 1.00 85.81 124 VAL A C 1
ATOM 1012 O O . VAL A 1 124 ? 16.997 -1.162 -15.971 1.00 85.81 124 VAL A O 1
ATOM 1015 N N . GLY A 1 125 ? 15.817 -0.948 -14.063 1.00 88.44 125 GLY A N 1
ATOM 1016 C CA . GLY A 1 125 ? 16.659 -1.758 -13.187 1.00 88.44 125 GLY A CA 1
ATOM 1017 C C . GLY A 1 125 ? 16.025 -3.109 -12.861 1.00 88.44 125 GLY A C 1
ATOM 1018 O O . GLY A 1 125 ? 14.857 -3.360 -13.156 1.00 88.44 125 GLY A O 1
ATOM 1019 N N . SER A 1 126 ? 16.809 -4.000 -12.258 1.00 88.75 126 SER A N 1
ATOM 1020 C CA . SER A 1 126 ? 16.249 -5.144 -11.528 1.00 88.75 126 SER A CA 1
ATOM 1021 C C . SER A 1 126 ? 15.802 -4.650 -10.155 1.00 88.75 126 SER A C 1
ATOM 1023 O O . SER A 1 126 ? 16.528 -3.852 -9.575 1.00 88.75 126 SER A O 1
ATOM 1025 N N . SER A 1 127 ? 14.670 -5.139 -9.649 1.00 87.50 127 SER A N 1
ATOM 1026 C CA . SER A 1 127 ? 14.209 -4.781 -8.301 1.00 87.50 127 SER A CA 1
ATOM 1027 C C . SER A 1 127 ? 14.704 -5.788 -7.267 1.00 87.50 127 SER A C 1
ATOM 1029 O O . SER A 1 127 ? 14.647 -7.003 -7.512 1.00 87.50 127 SER A O 1
ATOM 1031 N N . ASP A 1 128 ? 15.183 -5.299 -6.124 1.00 88.12 128 ASP A N 1
ATOM 1032 C CA . ASP A 1 128 ? 15.693 -6.150 -5.055 1.00 88.12 128 ASP A CA 1
ATOM 1033 C C . ASP A 1 128 ? 14.561 -6.698 -4.173 1.00 88.12 128 ASP A C 1
ATOM 1035 O O . ASP A 1 128 ? 13.499 -6.103 -3.988 1.00 88.12 128 ASP A O 1
ATOM 1039 N N . TYR A 1 129 ? 14.789 -7.873 -3.578 1.00 85.94 129 TYR A N 1
ATOM 1040 C CA . TYR A 1 129 ? 13.773 -8.556 -2.767 1.00 85.94 129 TYR A CA 1
ATOM 1041 C C . TYR A 1 129 ? 13.251 -7.684 -1.612 1.00 85.94 129 TYR A C 1
ATOM 1043 O O . TYR A 1 129 ? 12.049 -7.687 -1.341 1.00 85.94 129 TYR A O 1
ATOM 1051 N N . ASP A 1 130 ? 14.144 -6.930 -0.969 1.00 86.88 130 ASP A N 1
ATOM 1052 C CA . ASP A 1 130 ? 13.830 -6.070 0.175 1.00 86.88 130 ASP A CA 1
ATOM 1053 C C . ASP A 1 130 ? 13.022 -4.821 -0.219 1.00 86.88 130 ASP A C 1
ATOM 1055 O O . ASP A 1 130 ? 12.359 -4.220 0.627 1.00 86.88 130 ASP A O 1
ATOM 1059 N N . GLU A 1 131 ? 13.068 -4.410 -1.486 1.00 88.75 131 GLU A N 1
ATOM 1060 C CA . GLU A 1 131 ? 12.283 -3.290 -2.019 1.00 88.75 131 GLU A CA 1
ATOM 1061 C C . GLU A 1 131 ? 10.856 -3.733 -2.335 1.00 88.75 131 GLU A C 1
ATOM 1063 O O . GLU A 1 131 ? 9.893 -3.029 -2.021 1.00 88.75 131 GLU A O 1
ATOM 1068 N N . LEU A 1 132 ? 10.703 -4.960 -2.838 1.00 89.38 132 LEU A N 1
ATOM 1069 C CA . LEU A 1 132 ? 9.395 -5.571 -3.073 1.00 89.38 132 LEU A CA 1
ATOM 1070 C C . LEU A 1 132 ? 8.559 -5.683 -1.787 1.00 89.38 132 LEU A C 1
ATOM 1072 O O . LEU A 1 132 ? 7.347 -5.488 -1.829 1.00 89.38 132 LEU A O 1
ATOM 1076 N N . GLU A 1 133 ? 9.184 -5.935 -0.634 1.00 86.75 133 GLU A N 1
ATOM 1077 C CA . GLU A 1 133 ? 8.492 -5.979 0.670 1.00 86.75 133 GLU A CA 1
ATOM 1078 C C . GLU A 1 133 ? 7.977 -4.603 1.133 1.00 86.75 133 GLU A C 1
ATOM 1080 O O . GLU A 1 133 ? 7.072 -4.524 1.962 1.00 86.75 133 GLU A O 1
ATOM 1085 N N . LYS A 1 134 ? 8.538 -3.507 0.608 1.00 87.25 134 LYS A N 1
ATOM 1086 C CA . LYS A 1 134 ? 8.144 -2.128 0.950 1.00 87.25 134 LYS A CA 1
ATOM 1087 C C . LYS A 1 134 ? 7.096 -1.562 -0.001 1.00 87.25 134 LYS A C 1
ATOM 1089 O O . LYS A 1 134 ? 6.699 -0.406 0.145 1.00 87.25 134 LYS A O 1
ATOM 1094 N N . CYS A 1 135 ? 6.692 -2.336 -1.003 1.00 91.50 135 CYS A N 1
ATOM 1095 C CA . CYS A 1 135 ? 5.813 -1.838 -2.037 1.00 91.50 135 CYS A CA 1
ATOM 1096 C C . CYS A 1 135 ? 4.409 -1.541 -1.501 1.00 91.50 135 CYS A C 1
ATOM 1098 O O . CYS A 1 135 ? 3.855 -2.252 -0.664 1.00 91.50 135 CYS A O 1
ATOM 1100 N N . ILE A 1 136 ? 3.809 -0.504 -2.069 1.00 89.56 136 ILE A N 1
ATOM 1101 C CA . ILE A 1 136 ? 2.384 -0.203 -1.994 1.00 89.56 136 ILE A CA 1
ATOM 1102 C C . ILE A 1 136 ? 1.755 -0.411 -3.380 1.00 89.56 136 ILE A C 1
ATOM 1104 O O . ILE A 1 136 ? 2.487 -0.435 -4.377 1.00 89.56 136 ILE A O 1
ATOM 1108 N N . PRO A 1 137 ? 0.420 -0.551 -3.482 1.00 90.56 137 PRO A N 1
ATOM 1109 C CA . PRO A 1 137 ? -0.259 -0.526 -4.773 1.00 90.56 137 PRO A CA 1
ATOM 1110 C C . PRO A 1 137 ? 0.138 0.713 -5.575 1.00 90.56 137 PRO A C 1
ATOM 1112 O O . PRO A 1 137 ? 0.190 1.813 -5.025 1.00 90.56 137 PRO A O 1
ATOM 1115 N N . ILE A 1 138 ? 0.382 0.558 -6.877 1.00 90.19 138 ILE A N 1
ATOM 1116 C CA . ILE A 1 138 ? 0.834 1.674 -7.719 1.00 90.19 138 ILE A CA 1
ATOM 1117 C C . ILE A 1 138 ? -0.143 2.861 -7.718 1.00 90.19 138 ILE A C 1
ATOM 1119 O O . ILE A 1 138 ? 0.274 4.010 -7.835 1.00 90.19 138 ILE A O 1
ATOM 1123 N N . GLU A 1 139 ? -1.443 2.609 -7.542 1.00 86.69 139 GLU A N 1
ATOM 1124 C CA . GLU A 1 139 ? -2.462 3.664 -7.516 1.00 86.69 139 GLU A CA 1
ATOM 1125 C C . GLU A 1 139 ? -2.531 4.413 -6.176 1.00 86.69 139 GLU A C 1
ATOM 1127 O O . GLU A 1 139 ? -3.241 5.411 -6.082 1.00 86.69 139 GLU A O 1
ATOM 1132 N N . ASP A 1 140 ? -1.824 3.940 -5.146 1.00 83.56 140 ASP A N 1
ATOM 1133 C CA . ASP A 1 140 ? -1.751 4.601 -3.840 1.00 83.56 140 ASP A CA 1
ATOM 1134 C C . ASP A 1 140 ? -0.623 5.653 -3.772 1.00 83.56 140 ASP A C 1
ATOM 1136 O O . ASP A 1 140 ? -0.500 6.340 -2.759 1.00 83.56 140 ASP A O 1
ATOM 1140 N N . VAL A 1 141 ? 0.184 5.815 -4.831 1.00 83.94 141 VAL A N 1
ATOM 1141 C CA . VAL A 1 141 ? 1.205 6.874 -4.901 1.00 83.94 141 VAL A CA 1
ATOM 1142 C C . VAL A 1 141 ? 0.529 8.240 -5.094 1.00 83.94 141 VAL A C 1
ATOM 1144 O O . VAL A 1 141 ? -0.169 8.427 -6.099 1.00 83.94 141 VAL A O 1
ATOM 1147 N N . PRO A 1 142 ? 0.739 9.223 -4.196 1.00 79.81 142 PRO A N 1
ATOM 1148 C CA . PRO A 1 142 ? 0.130 10.548 -4.310 1.00 79.81 142 PRO A CA 1
ATOM 1149 C C . PRO A 1 142 ? 0.494 11.236 -5.630 1.00 79.81 142 PRO A C 1
ATOM 1151 O O . PRO A 1 142 ? 1.669 11.333 -5.966 1.00 79.81 142 PRO A O 1
ATOM 1154 N N . GLN A 1 143 ? -0.498 11.762 -6.360 1.00 77.94 143 GLN A N 1
ATOM 1155 C CA . GLN A 1 143 ? -0.282 12.424 -7.662 1.00 77.94 143 GLN A CA 1
ATOM 1156 C C . GLN A 1 143 ? 0.699 13.601 -7.602 1.00 77.94 143 GLN A C 1
ATOM 1158 O O . GLN A 1 143 ? 1.388 13.887 -8.577 1.00 77.94 143 GLN A O 1
ATOM 1163 N N . GLU A 1 144 ? 0.762 14.276 -6.457 1.00 75.25 144 GLU A N 1
ATOM 1164 C CA . GLU A 1 144 ? 1.662 15.402 -6.199 1.00 75.25 144 GLU A CA 1
ATOM 1165 C C . GLU A 1 144 ? 3.140 14.976 -6.138 1.00 75.25 144 GLU A C 1
ATOM 1167 O O . GLU A 1 144 ? 4.019 15.812 -6.323 1.00 75.25 144 GLU A O 1
ATOM 1172 N N . GLU A 1 145 ? 3.413 13.682 -5.935 1.00 73.81 145 GLU A N 1
ATOM 1173 C CA . GLU A 1 145 ? 4.755 13.106 -5.783 1.00 73.81 145 GLU A CA 1
ATOM 1174 C C . GLU A 1 145 ? 5.223 12.322 -7.026 1.00 73.81 145 GLU A C 1
ATOM 1176 O O . GLU A 1 145 ? 6.211 11.596 -6.972 1.00 73.81 145 GLU A O 1
ATOM 1181 N N . TRP A 1 146 ? 4.532 12.443 -8.165 1.00 74.12 146 TRP A N 1
ATOM 1182 C CA . TRP A 1 146 ? 4.869 11.717 -9.404 1.00 74.12 146 TRP A CA 1
ATOM 1183 C C . TRP A 1 146 ? 6.064 12.306 -10.181 1.00 74.12 146 TRP A C 1
ATOM 1185 O O . TRP A 1 146 ? 6.292 11.925 -11.331 1.00 74.12 146 TRP A O 1
ATOM 1195 N N . THR A 1 147 ? 6.774 13.269 -9.591 1.00 62.19 147 THR A N 1
ATOM 1196 C CA . THR A 1 147 ? 7.828 14.081 -10.223 1.00 62.19 147 THR A CA 1
ATOM 1197 C C . THR A 1 147 ? 9.198 13.432 -10.213 1.00 62.19 147 THR A C 1
ATOM 1199 O O . THR A 1 147 ? 9.584 12.919 -9.142 1.00 62.19 147 THR A O 1
#

Radius of gyration: 18.37 Å; Cα contacts (8 Å, |Δi|>4): 264; chains: 1; bounding box: 40×29×47 Å

Sequence (147 aa):
MDMKRFKEISWQEAIAKWLDGEHVFSSTGRTYCMKGFTLHYFLGGEDNGSPSSIMFNDVIEEHWYIKKPFDVRAEMLARPDEWVGAFKDVNDTWHKVGFDTEFMKAIETPFASVVNVKFNQAAVGSSDYDELEKCIPIEDVPQEEWT

Secondary structure (DSSP, 8-state):
--GGGEEEE-HHHHHHHHHTT--EEETTS-EEEEETTEEEEESSSSS-PEE----HHHHHHS-EEEEPP--HHHHHHHSTTSEEEEEE-TTS-EEEEEEETTTTEEEEEETT----S-TTSTTPEEPPHHHHTT-EEGGGS-GGG--